Protein AF-G3CGM9-F1 (afdb_monomer_lite)

Secondary structure (DSSP, 8-state):
-GGGGT---B-TTS-BTTTTTGGGGHHHHHTTS-BTTB--HHHHHHHHHHHHHTT-------HHHHHHHHHTT-------

Sequence (80 aa):
WFLLFKAKAPNYKGEDYCAPNRAMLKPYEDWGYAKGHIIPTCLGNHMMVREMREGRGPIFMDTKTALTPPINGDFKSPLW

Radius of gyration: 14.3 Å; chains: 1; bounding box: 28×24×38 Å

pLDDT: mean 79.62, std 11.88, range [44.66, 90.94]

Structure (mmCIF, N/CA/C/O backbone):
data_AF-G3CGM9-F1
#
_entry.id   AF-G3CGM9-F1
#
loop_
_atom_site.group_PDB
_atom_site.id
_atom_site.type_symbol
_atom_site.label_atom_id
_atom_site.label_alt_id
_atom_site.label_comp_id
_atom_site.label_asym_id
_atom_site.label_entity_id
_atom_site.label_seq_id
_atom_site.pdbx_PDB_ins_code
_atom_site.Cartn_x
_atom_site.Cartn_y
_atom_site.Cartn_z
_atom_site.occupancy
_atom_site.B_iso_or_equiv
_atom_site.auth_seq_id
_atom_site.auth_comp_id
_atom_site.auth_asym_id
_atom_site.auth_atom_id
_atom_site.pdbx_PDB_model_num
ATOM 1 N N . TRP A 1 1 ? -6.396 12.798 4.930 1.00 48.62 1 TRP A N 1
ATOM 2 C CA . TRP A 1 1 ? -6.978 12.519 6.260 1.00 48.62 1 TRP A CA 1
ATOM 3 C C . TRP A 1 1 ? -6.454 11.209 6.854 1.00 48.62 1 TRP A C 1
ATOM 5 O O . TRP A 1 1 ? -5.763 11.264 7.856 1.00 48.62 1 TRP A O 1
ATOM 15 N N . PHE A 1 2 ? -6.666 10.044 6.230 1.00 60.75 2 PHE A N 1
ATOM 16 C CA . PHE A 1 2 ? -6.252 8.741 6.793 1.00 60.75 2 PHE A CA 1
ATOM 17 C C . PHE A 1 2 ? -4.729 8.505 6.908 1.00 60.75 2 PHE A C 1
ATOM 19 O O . PHE A 1 2 ? -4.286 7.807 7.816 1.00 60.75 2 PHE A O 1
ATOM 26 N N . LEU A 1 3 ? -3.920 9.122 6.038 1.00 67.75 3 LEU A N 1
ATOM 27 C CA . LEU A 1 3 ? -2.452 9.035 6.095 1.00 67.75 3 LEU A CA 1
ATOM 28 C C . LEU A 1 3 ? -1.863 9.612 7.394 1.00 67.75 3 LEU A C 1
ATOM 30 O O . LEU A 1 3 ? -0.807 9.160 7.831 1.00 67.75 3 LEU A O 1
ATOM 34 N N . LEU A 1 4 ? -2.558 10.572 8.022 1.00 71.25 4 LEU A N 1
ATOM 35 C CA . LEU A 1 4 ? -2.146 11.179 9.290 1.00 71.25 4 LEU A CA 1
ATOM 36 C C . LEU A 1 4 ? -2.088 10.139 10.416 1.00 71.25 4 LEU A C 1
ATOM 38 O O . LEU A 1 4 ? -1.164 10.149 11.219 1.00 71.25 4 LEU A O 1
ATOM 42 N N . PHE A 1 5 ? -3.040 9.205 10.423 1.00 71.44 5 PHE A N 1
ATOM 43 C CA . PHE A 1 5 ? -3.161 8.151 11.432 1.00 71.44 5 PHE A CA 1
ATOM 44 C C . PHE A 1 5 ? -2.435 6.858 11.044 1.00 71.44 5 PHE A C 1
ATOM 46 O O . PHE A 1 5 ? -2.610 5.839 11.703 1.00 71.44 5 PHE A O 1
ATOM 53 N N . LYS A 1 6 ? -1.657 6.876 9.947 1.00 71.81 6 LYS A N 1
ATOM 54 C CA . LYS A 1 6 ? -0.987 5.689 9.381 1.00 71.81 6 LYS A CA 1
ATOM 55 C C . LYS A 1 6 ? -1.951 4.505 9.183 1.00 71.81 6 LYS A C 1
ATOM 57 O O . LYS A 1 6 ? -1.564 3.348 9.333 1.00 71.81 6 LYS A O 1
ATOM 62 N N . ALA A 1 7 ? -3.208 4.808 8.846 1.00 78.38 7 ALA A N 1
ATOM 63 C CA . ALA A 1 7 ? -4.237 3.798 8.646 1.00 78.38 7 ALA A CA 1
ATOM 64 C C . ALA A 1 7 ? -3.869 2.882 7.473 1.00 78.38 7 ALA A C 1
ATOM 66 O O . ALA A 1 7 ? -3.493 3.362 6.400 1.00 78.38 7 ALA A O 1
ATOM 67 N N . LYS A 1 8 ? -4.003 1.572 7.683 1.00 82.12 8 LYS A N 1
ATOM 68 C CA . LYS A 1 8 ? -3.800 0.550 6.651 1.00 82.12 8 LYS A CA 1
ATOM 69 C C . LYS A 1 8 ? -5.119 0.258 5.937 1.00 82.12 8 LYS A C 1
ATOM 71 O O . LYS A 1 8 ? -6.190 0.423 6.525 1.00 82.12 8 LYS A O 1
ATOM 76 N N . ALA A 1 9 ? -5.033 -0.195 4.687 1.00 84.44 9 ALA A N 1
ATOM 77 C CA . A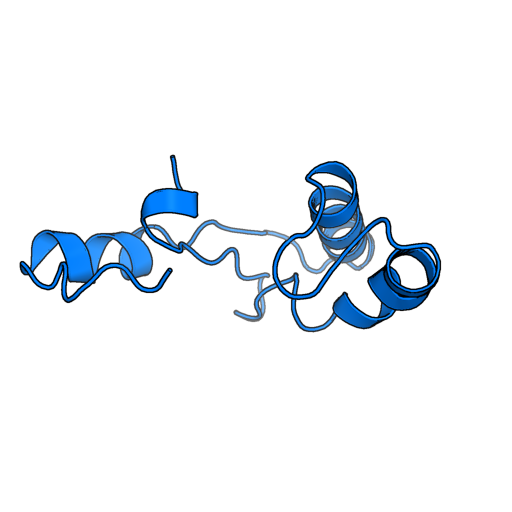LA A 1 9 ? -6.201 -0.631 3.925 1.00 84.44 9 ALA A CA 1
ATOM 78 C C . ALA A 1 9 ? -6.105 -2.134 3.610 1.00 84.44 9 ALA A C 1
ATOM 80 O O . ALA A 1 9 ? -5.605 -2.511 2.552 1.00 84.44 9 ALA A O 1
ATOM 81 N N . PRO A 1 10 ? -6.491 -3.021 4.537 1.00 87.12 10 PRO A N 1
ATOM 82 C CA . PRO A 1 10 ? -6.454 -4.451 4.275 1.00 87.12 10 PRO A CA 1
ATOM 83 C C . PRO A 1 10 ? -7.426 -4.880 3.163 1.00 87.12 10 PRO A C 1
ATOM 85 O O . PRO A 1 10 ? -8.529 -4.341 3.026 1.00 87.12 10 PRO A O 1
ATOM 88 N N . ASN A 1 11 ? -7.019 -5.893 2.397 1.00 87.19 11 ASN A N 1
ATOM 89 C CA . ASN A 1 11 ? -7.908 -6.680 1.543 1.00 87.19 11 ASN A CA 1
ATOM 90 C C . ASN A 1 11 ? -8.788 -7.625 2.395 1.00 87.19 11 ASN A C 1
ATOM 92 O O . ASN A 1 11 ? -8.658 -7.675 3.621 1.00 87.19 11 ASN A O 1
ATOM 96 N N . TYR A 1 12 ? -9.662 -8.425 1.772 1.00 86.06 12 TYR A N 1
ATOM 97 C CA . TYR A 1 12 ? -10.540 -9.352 2.515 1.00 86.06 12 TYR A CA 1
ATOM 98 C C . TYR A 1 12 ? -9.787 -10.387 3.375 1.00 86.06 12 TYR A C 1
ATOM 100 O O . TYR A 1 12 ? -10.364 -10.945 4.307 1.00 86.06 12 TYR A O 1
ATOM 108 N N . LYS A 1 13 ? -8.507 -10.651 3.070 1.00 85.38 13 LYS A N 1
ATOM 109 C CA . LYS A 1 13 ? -7.637 -11.553 3.839 1.00 85.38 13 LYS A CA 1
ATOM 110 C C . LYS A 1 13 ? -6.970 -10.869 5.033 1.00 85.38 13 LYS A C 1
ATOM 112 O O . LYS A 1 13 ? -6.290 -11.539 5.803 1.00 85.38 13 LYS A O 1
ATOM 117 N N . GLY A 1 14 ? -7.141 -9.557 5.196 1.00 82.62 14 GLY A N 1
ATOM 118 C CA . GLY A 1 14 ? -6.458 -8.782 6.231 1.00 82.62 14 GLY A CA 1
ATOM 119 C C . GLY A 1 14 ? -5.046 -8.331 5.842 1.00 82.62 14 GLY A C 1
ATOM 120 O O . GLY A 1 14 ? -4.326 -7.804 6.687 1.00 82.62 14 GLY A O 1
ATOM 121 N N . GLU A 1 15 ? -4.631 -8.519 4.588 1.00 85.62 15 GLU A N 1
ATOM 122 C CA . GLU A 1 15 ? -3.294 -8.155 4.111 1.00 85.62 15 GLU A CA 1
ATOM 123 C C . GLU A 1 15 ? -3.289 -6.719 3.581 1.00 85.62 15 GLU A C 1
ATOM 125 O O . GLU A 1 15 ? -4.192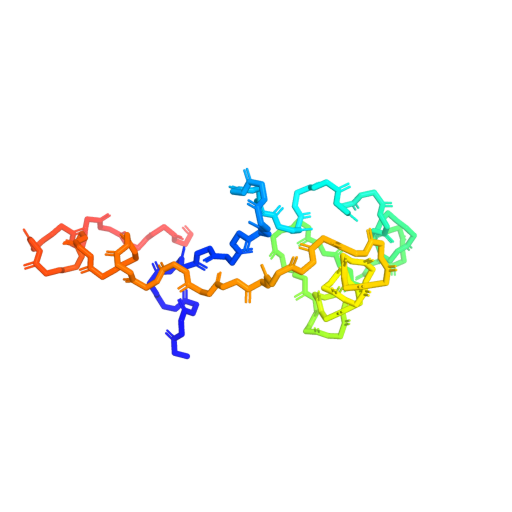 -6.314 2.849 1.00 85.62 15 GLU A O 1
ATOM 130 N N . ASP A 1 16 ? -2.251 -5.945 3.909 1.00 85.12 16 ASP A N 1
ATOM 131 C CA . ASP A 1 16 ? -2.049 -4.624 3.312 1.00 85.12 16 ASP A CA 1
ATOM 132 C C . ASP A 1 16 ? -1.740 -4.777 1.821 1.00 85.12 16 ASP A C 1
ATOM 134 O O . ASP A 1 16 ? -0.684 -5.296 1.462 1.00 85.12 16 ASP A O 1
ATOM 138 N N . TYR A 1 17 ? -2.637 -4.299 0.957 1.00 83.44 17 TYR A N 1
ATOM 139 C CA . TYR A 1 17 ? -2.536 -4.437 -0.498 1.00 83.44 17 TYR A CA 1
ATOM 140 C C . TYR A 1 17 ? -1.237 -3.890 -1.108 1.00 83.44 17 TYR A C 1
ATOM 142 O O . TYR A 1 17 ? -0.857 -4.306 -2.206 1.00 83.44 17 TYR A O 1
ATOM 150 N N . CYS A 1 18 ? -0.543 -2.974 -0.428 1.00 82.94 18 CYS A N 1
ATOM 151 C CA . CYS A 1 18 ? 0.728 -2.432 -0.906 1.00 82.94 18 CYS A CA 1
ATOM 152 C C . CYS A 1 18 ? 1.896 -3.418 -0.747 1.00 82.94 18 CYS A C 1
ATOM 154 O O . CYS A 1 18 ? 2.848 -3.360 -1.525 1.00 82.94 18 CYS A O 1
ATOM 156 N N . ALA A 1 19 ? 1.844 -4.324 0.233 1.00 82.25 19 ALA A N 1
ATOM 157 C CA . ALA A 1 19 ? 2.930 -5.259 0.523 1.00 82.25 19 ALA A CA 1
ATOM 158 C C . ALA A 1 19 ? 3.088 -6.376 -0.534 1.00 82.25 19 ALA A C 1
ATOM 160 O O . ALA A 1 19 ? 4.181 -6.493 -1.094 1.00 82.25 19 ALA A O 1
ATOM 161 N N . PRO A 1 20 ? 2.046 -7.161 -0.888 1.00 81.38 20 PRO A N 1
ATOM 162 C CA . PRO A 1 20 ? 2.177 -8.246 -1.861 1.00 81.38 20 PRO A CA 1
ATOM 163 C C . PRO A 1 20 ? 2.378 -7.723 -3.289 1.00 81.38 20 PRO A C 1
ATOM 165 O O . PRO A 1 20 ? 3.021 -8.374 -4.110 1.00 81.38 20 PRO A O 1
ATOM 168 N N . ASN A 1 21 ? 1.886 -6.517 -3.588 1.00 83.12 21 ASN A N 1
ATOM 169 C CA . ASN A 1 21 ? 1.979 -5.916 -4.919 1.00 83.12 21 ASN A CA 1
ATOM 170 C C . ASN A 1 21 ? 3.227 -5.052 -5.122 1.00 83.12 21 ASN A C 1
ATOM 172 O O . ASN A 1 21 ? 3.420 -4.512 -6.212 1.00 83.12 21 ASN A O 1
ATOM 176 N N . ARG A 1 22 ? 4.116 -4.950 -4.125 1.00 84.50 22 ARG A N 1
ATOM 177 C CA . ARG A 1 22 ? 5.311 -4.098 -4.205 1.00 84.50 22 ARG A CA 1
ATOM 178 C C . ARG A 1 22 ? 6.249 -4.478 -5.352 1.00 84.50 22 ARG A C 1
ATOM 180 O O . ARG A 1 22 ? 6.885 -3.603 -5.929 1.00 84.50 22 ARG A O 1
ATOM 187 N N . ALA A 1 23 ? 6.259 -5.746 -5.763 1.00 87.12 23 ALA A N 1
ATOM 188 C CA . ALA A 1 23 ? 7.006 -6.202 -6.936 1.00 87.12 23 ALA A CA 1
ATOM 189 C C . ALA A 1 23 ? 6.611 -5.469 -8.237 1.00 87.12 23 ALA A C 1
ATOM 191 O O . ALA A 1 23 ? 7.440 -5.326 -9.133 1.00 87.12 23 ALA A O 1
ATOM 192 N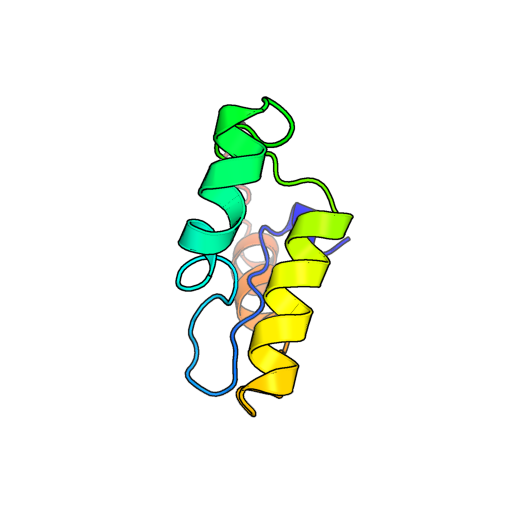 N . MET A 1 24 ? 5.380 -4.953 -8.338 1.00 86.19 24 MET A N 1
ATOM 193 C CA . MET A 1 24 ? 4.926 -4.165 -9.493 1.00 86.19 24 MET A CA 1
ATOM 194 C C . MET A 1 24 ? 5.597 -2.795 -9.590 1.00 86.19 24 MET A C 1
ATOM 196 O O . MET A 1 24 ? 5.608 -2.194 -10.661 1.00 86.19 24 MET A O 1
ATOM 200 N N . LEU A 1 25 ? 6.129 -2.287 -8.477 1.00 86.88 25 LEU A N 1
ATOM 201 C CA . LEU A 1 25 ? 6.774 -0.981 -8.426 1.00 86.88 25 LEU A CA 1
ATOM 202 C C . LEU A 1 25 ? 8.224 -1.030 -8.900 1.00 86.88 25 LEU A C 1
ATOM 204 O O . LEU A 1 25 ? 8.742 0.009 -9.285 1.00 86.88 25 LEU A O 1
ATOM 208 N N . LYS A 1 26 ? 8.849 -2.215 -8.953 1.00 87.94 26 LYS A N 1
ATOM 209 C CA . LYS A 1 26 ? 10.252 -2.390 -9.347 1.00 87.94 26 LYS A CA 1
ATOM 210 C C . LYS A 1 26 ? 10.661 -1.610 -10.616 1.00 87.94 26 LYS A C 1
ATOM 212 O O . LYS A 1 26 ? 11.630 -0.867 -10.532 1.00 87.94 26 LYS A O 1
ATOM 217 N N . PRO A 1 27 ? 9.946 -1.683 -11.759 1.00 89.81 27 PRO A N 1
ATOM 218 C CA . PRO A 1 27 ? 10.322 -0.900 -12.942 1.00 89.81 27 PRO A CA 1
ATOM 219 C C . PRO A 1 27 ? 10.227 0.619 -12.719 1.00 89.81 27 PRO A C 1
ATOM 221 O O . PRO A 1 27 ? 11.049 1.372 -13.228 1.00 89.81 27 PRO A O 1
ATOM 224 N N . TYR A 1 28 ? 9.255 1.080 -11.929 1.00 87.31 28 TYR A N 1
ATOM 225 C CA . TYR A 1 28 ? 9.089 2.500 -11.607 1.00 87.31 28 TYR A CA 1
ATOM 226 C C . TYR A 1 28 ? 10.126 2.997 -10.592 1.00 87.31 28 TYR A C 1
ATOM 228 O O . TYR A 1 28 ? 10.484 4.174 -10.612 1.00 87.31 28 TYR A O 1
ATOM 236 N N . GLU A 1 29 ? 10.613 2.114 -9.719 1.00 87.88 29 GLU A N 1
ATOM 237 C CA . GLU A 1 29 ? 11.743 2.380 -8.827 1.00 87.88 29 GLU A CA 1
ATOM 238 C C . GLU A 1 29 ? 13.055 2.464 -9.617 1.00 87.88 29 GLU A C 1
ATOM 240 O O . GLU A 1 29 ? 13.813 3.414 -9.426 1.00 87.88 29 GLU A O 1
ATOM 245 N N . ASP A 1 30 ? 13.272 1.548 -10.567 1.00 87.19 30 ASP A N 1
ATOM 246 C CA . ASP A 1 30 ? 14.452 1.526 -11.444 1.00 87.19 30 ASP A CA 1
ATOM 247 C C . ASP A 1 30 ? 14.539 2.804 -12.316 1.00 87.19 30 ASP A C 1
ATOM 249 O O . ASP A 1 30 ? 15.629 3.295 -12.608 1.00 87.19 30 ASP A O 1
ATOM 253 N N . TRP A 1 31 ? 13.398 3.398 -12.684 1.00 86.50 31 TRP A N 1
ATOM 254 C CA . TRP A 1 31 ? 13.318 4.690 -13.388 1.00 86.50 31 TRP A CA 1
ATOM 255 C C . TRP A 1 31 ? 13.371 5.924 -12.472 1.00 86.50 31 TRP A C 1
ATOM 257 O O . TRP A 1 31 ? 13.374 7.052 -12.961 1.00 86.50 31 TRP A O 1
ATOM 267 N N . GLY A 1 32 ? 13.391 5.738 -11.150 1.00 85.31 32 GLY A N 1
ATOM 268 C CA . GLY A 1 32 ? 13.451 6.827 -10.172 1.00 85.31 32 GLY A CA 1
ATOM 269 C C . GLY A 1 32 ? 12.117 7.525 -9.874 1.00 85.31 32 GLY A C 1
ATOM 270 O O . GLY A 1 32 ? 12.114 8.551 -9.196 1.00 85.31 32 GLY A O 1
ATOM 271 N N . TYR A 1 33 ? 10.981 6.987 -10.331 1.00 82.50 33 TYR A N 1
ATOM 272 C CA . TYR A 1 33 ? 9.647 7.552 -10.071 1.00 82.50 33 TYR A CA 1
ATOM 273 C C . TYR A 1 33 ? 9.067 7.166 -8.704 1.00 82.50 33 TYR A C 1
ATOM 275 O O . TYR A 1 33 ? 8.174 7.848 -8.200 1.00 82.50 33 TYR A O 1
ATOM 283 N N . ALA A 1 34 ? 9.553 6.085 -8.097 1.00 80.06 34 ALA A N 1
ATOM 284 C CA . ALA A 1 34 ? 9.191 5.667 -6.748 1.00 80.06 34 ALA A CA 1
ATOM 285 C C . ALA A 1 34 ? 10.464 5.412 -5.934 1.00 80.06 34 ALA A C 1
ATOM 287 O O . ALA A 1 34 ? 11.425 4.837 -6.441 1.00 80.06 34 ALA A O 1
ATOM 288 N N . LYS A 1 35 ? 10.496 5.855 -4.672 1.00 77.56 35 LYS A N 1
ATOM 289 C CA . LYS A 1 35 ? 11.666 5.669 -3.801 1.00 77.56 35 LYS A CA 1
ATOM 290 C C . LYS A 1 35 ? 11.231 5.300 -2.389 1.00 77.56 35 LYS A C 1
ATOM 292 O O . LYS A 1 35 ? 10.691 6.125 -1.651 1.00 77.56 35 LYS A O 1
ATOM 297 N N . GLY A 1 36 ? 11.500 4.055 -2.001 1.00 78.25 36 GLY A N 1
ATOM 298 C CA . GLY A 1 36 ? 11.189 3.539 -0.667 1.00 78.25 36 GLY A CA 1
ATOM 299 C C . GLY A 1 36 ? 9.702 3.674 -0.324 1.00 78.25 36 GLY A C 1
ATOM 300 O O . GLY A 1 36 ? 8.842 3.128 -1.012 1.00 78.25 36 GLY A O 1
ATOM 301 N N . HIS A 1 37 ? 9.405 4.420 0.742 1.00 74.50 37 HIS A N 1
ATOM 302 C CA . HIS A 1 37 ? 8.044 4.634 1.248 1.00 74.50 37 HIS A CA 1
ATOM 303 C C . HIS A 1 37 ? 7.249 5.694 0.471 1.00 74.50 37 HIS A C 1
ATOM 305 O O . HIS A 1 37 ? 6.043 5.828 0.677 1.00 74.50 37 HIS A O 1
ATOM 311 N N . ILE A 1 38 ? 7.903 6.454 -0.413 1.00 78.50 38 ILE A N 1
ATOM 312 C CA . ILE A 1 38 ? 7.250 7.485 -1.219 1.00 78.50 38 ILE A CA 1
ATOM 313 C C . ILE A 1 38 ? 6.766 6.830 -2.508 1.00 78.50 38 ILE A C 1
ATOM 315 O O . IL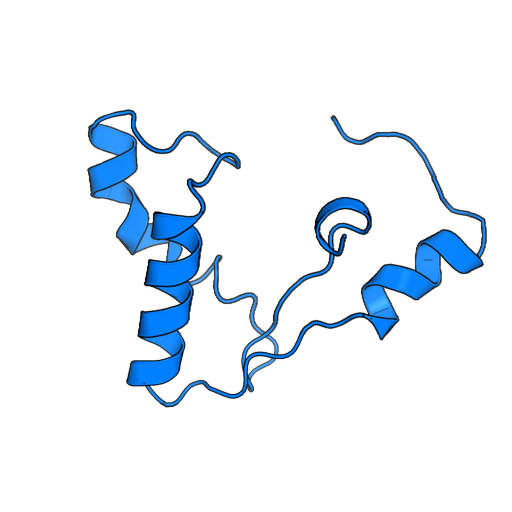E A 1 38 ? 7.524 6.641 -3.462 1.00 78.50 38 ILE A O 1
ATOM 319 N N . ILE A 1 39 ? 5.487 6.462 -2.505 1.00 83.19 39 ILE A N 1
ATOM 320 C CA . ILE A 1 39 ? 4.796 5.883 -3.653 1.00 83.19 39 ILE A CA 1
ATOM 321 C C . ILE A 1 39 ? 3.863 6.961 -4.222 1.00 83.19 39 ILE A C 1
ATOM 323 O O . ILE A 1 39 ? 2.987 7.447 -3.501 1.00 83.19 39 ILE A O 1
ATOM 327 N N . PRO A 1 40 ? 4.023 7.348 -5.499 1.00 85.81 40 PRO A N 1
ATOM 328 C CA . PRO A 1 40 ? 3.083 8.224 -6.185 1.00 85.81 40 PRO A CA 1
ATOM 329 C C . PRO A 1 40 ? 1.647 7.707 -6.083 1.00 85.81 40 PRO A C 1
ATOM 331 O O . PRO A 1 40 ? 1.394 6.507 -6.203 1.00 85.81 40 PRO A O 1
ATOM 334 N N . THR A 1 41 ? 0.682 8.614 -5.932 1.00 86.00 41 THR A N 1
ATOM 335 C CA . THR A 1 41 ? -0.736 8.259 -5.751 1.00 86.00 41 THR A CA 1
ATOM 336 C C . THR A 1 41 ? -1.270 7.367 -6.876 1.00 86.00 41 THR A C 1
ATOM 338 O O . THR A 1 41 ? -2.008 6.420 -6.616 1.00 86.00 41 THR A O 1
ATOM 341 N N . CYS A 1 42 ? -0.855 7.610 -8.123 1.00 89.75 42 CYS A N 1
ATOM 342 C CA . CYS A 1 42 ? -1.238 6.789 -9.274 1.00 89.75 42 CYS A CA 1
ATOM 343 C C . CYS A 1 42 ? -0.739 5.338 -9.169 1.00 89.75 42 CYS A C 1
ATOM 345 O O . CYS A 1 42 ? -1.481 4.420 -9.512 1.00 89.75 42 CYS A O 1
ATOM 347 N N . LEU A 1 43 ? 0.472 5.120 -8.649 1.00 89.38 43 LEU A N 1
ATOM 348 C CA . LEU A 1 43 ? 1.048 3.788 -8.452 1.00 89.38 43 LEU A CA 1
ATOM 349 C C . LEU A 1 43 ? 0.412 3.061 -7.259 1.00 89.38 43 LEU A C 1
ATOM 351 O O . LEU A 1 43 ? 0.164 1.860 -7.339 1.00 89.38 43 LEU A O 1
ATOM 355 N N . GLY A 1 44 ? 0.055 3.792 -6.198 1.00 88.50 44 GLY A N 1
ATOM 356 C CA . GLY A 1 44 ? -0.777 3.268 -5.108 1.00 88.50 44 GLY A CA 1
ATOM 357 C C . GLY A 1 44 ? -2.125 2.751 -5.616 1.00 88.50 44 GLY A C 1
ATOM 358 O O . GLY A 1 44 ? -2.488 1.596 -5.391 1.00 88.50 44 GLY A O 1
ATOM 359 N N . ASN A 1 45 ? -2.823 3.572 -6.403 1.00 89.38 45 ASN A N 1
ATOM 360 C CA . ASN A 1 45 ? -4.091 3.190 -7.025 1.00 89.38 45 ASN A CA 1
ATOM 361 C C . ASN A 1 45 ? -3.925 2.012 -7.993 1.00 89.38 45 ASN A C 1
ATOM 363 O O . ASN A 1 45 ? -4.802 1.158 -8.074 1.00 89.38 45 ASN A O 1
ATOM 367 N N . HIS A 1 46 ? -2.804 1.929 -8.711 1.00 90.56 46 HIS A N 1
ATOM 368 C CA . HIS A 1 46 ? -2.536 0.820 -9.622 1.00 90.56 46 HIS A CA 1
ATOM 369 C C . HIS A 1 46 ? -2.456 -0.530 -8.891 1.00 90.56 46 HIS A C 1
ATOM 371 O O . HIS A 1 46 ? -3.062 -1.507 -9.335 1.00 90.56 46 HIS A O 1
ATOM 377 N N . MET A 1 47 ? -1.788 -0.574 -7.733 1.00 89.62 47 MET A N 1
ATOM 378 C CA . MET A 1 47 ? -1.766 -1.767 -6.876 1.00 89.62 47 MET A CA 1
ATOM 379 C C . MET A 1 47 ? -3.165 -2.113 -6.351 1.00 89.62 47 MET A C 1
ATOM 381 O O . MET A 1 47 ? -3.559 -3.277 -6.353 1.00 89.62 47 MET A O 1
ATOM 385 N N . MET A 1 48 ? -3.952 -1.102 -5.973 1.00 89.44 48 MET A N 1
ATOM 386 C CA . MET A 1 48 ? -5.340 -1.284 -5.534 1.00 89.44 48 MET A CA 1
ATOM 387 C C . MET A 1 48 ? -6.224 -1.894 -6.639 1.00 89.44 48 MET A C 1
ATOM 389 O O . MET A 1 48 ? -7.006 -2.809 -6.387 1.00 89.44 48 MET A O 1
ATOM 393 N N . VAL A 1 49 ? -6.074 -1.433 -7.885 1.00 90.94 49 VAL A N 1
ATOM 394 C CA . VAL A 1 49 ? -6.827 -1.950 -9.041 1.00 90.94 49 VAL A CA 1
ATOM 395 C C . VAL A 1 49 ? -6.497 -3.418 -9.317 1.00 90.94 49 VAL A C 1
ATOM 397 O O . VAL A 1 49 ? -7.381 -4.173 -9.726 1.00 90.94 49 VAL A O 1
ATOM 400 N N . ARG A 1 50 ? -5.257 -3.856 -9.074 1.00 89.75 50 ARG A N 1
ATOM 401 C CA . ARG A 1 50 ? -4.882 -5.268 -9.220 1.00 89.75 50 ARG A CA 1
ATOM 402 C C . ARG A 1 50 ? -5.616 -6.166 -8.228 1.00 89.75 50 ARG A C 1
ATOM 404 O O . ARG A 1 50 ? -6.174 -7.175 -8.645 1.00 89.75 50 ARG A O 1
ATOM 411 N N . GLU A 1 51 ? -5.678 -5.783 -6.955 1.00 89.62 51 GLU A N 1
ATOM 412 C CA . GLU A 1 51 ? -6.439 -6.533 -5.944 1.00 89.62 51 GLU A CA 1
ATOM 413 C C . GLU A 1 51 ? -7.918 -6.660 -6.324 1.00 89.62 51 GLU A C 1
ATOM 415 O O . GLU A 1 51 ? -8.497 -7.740 -6.221 1.00 89.62 51 GLU A O 1
ATOM 420 N N . MET A 1 52 ? -8.521 -5.571 -6.812 1.00 88.50 52 MET A N 1
ATOM 421 C CA . MET A 1 52 ? -9.916 -5.578 -7.259 1.00 88.50 52 MET A CA 1
ATOM 422 C C . MET A 1 52 ? -10.126 -6.516 -8.455 1.00 88.50 52 MET A C 1
ATOM 424 O O . MET A 1 52 ? -11.104 -7.259 -8.485 1.00 88.50 52 MET A O 1
ATOM 428 N N . ARG A 1 53 ? -9.197 -6.520 -9.420 1.00 89.06 53 ARG A N 1
ATOM 429 C CA . ARG A 1 53 ? -9.236 -7.418 -10.588 1.00 89.06 53 ARG A CA 1
ATOM 430 C C . ARG A 1 53 ? -9.069 -8.885 -10.216 1.00 89.06 53 ARG A C 1
ATOM 432 O O . ARG A 1 53 ? -9.716 -9.735 -10.811 1.00 89.06 53 ARG A O 1
ATOM 439 N N . GLU A 1 54 ? -8.220 -9.179 -9.240 1.00 90.50 54 GLU A N 1
ATOM 440 C CA . GLU A 1 54 ? -7.967 -10.542 -8.763 1.00 90.50 54 GLU A CA 1
ATOM 441 C C . GLU A 1 54 ? -9.024 -11.012 -7.741 1.00 90.50 54 GLU A C 1
ATOM 443 O O . GLU A 1 54 ? -8.845 -12.039 -7.089 1.00 90.50 54 GLU A O 1
ATOM 448 N N . GLY A 1 55 ? -10.132 -10.273 -7.598 1.00 89.44 55 GLY A N 1
ATOM 449 C CA . GLY A 1 55 ? -11.260 -10.647 -6.745 1.00 89.44 55 GLY A CA 1
ATOM 450 C C . GLY A 1 55 ? -10.968 -10.541 -5.249 1.00 89.44 55 GLY A C 1
ATOM 451 O O . GLY A 1 55 ? -11.727 -11.068 -4.444 1.00 89.44 55 GLY A O 1
ATOM 452 N N . ARG A 1 56 ? -9.887 -9.852 -4.860 1.00 88.19 56 ARG A N 1
ATOM 453 C CA . ARG A 1 56 ? -9.480 -9.669 -3.459 1.00 88.19 56 ARG A CA 1
ATOM 454 C C . ARG A 1 56 ? -10.085 -8.433 -2.797 1.00 88.19 56 ARG A C 1
ATOM 456 O O . ARG A 1 56 ? -9.641 -8.004 -1.735 1.00 88.19 56 ARG A O 1
ATOM 463 N N . GLY A 1 57 ? -11.118 -7.861 -3.405 1.00 83.00 57 GLY A N 1
ATOM 464 C CA . GLY A 1 57 ? -11.985 -6.920 -2.706 1.00 83.00 57 GLY A CA 1
ATOM 465 C C . GLY A 1 57 ?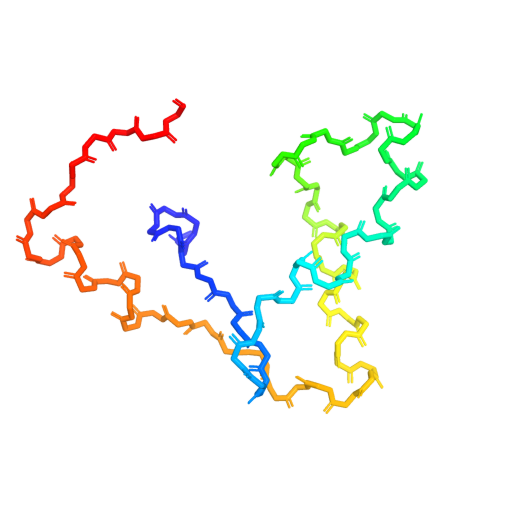 -12.821 -7.627 -1.628 1.00 83.00 57 GLY A C 1
ATOM 466 O O . GLY A 1 57 ? -12.911 -8.855 -1.628 1.00 83.00 57 GLY A O 1
ATOM 467 N N . PRO A 1 58 ? -13.482 -6.881 -0.733 1.00 87.75 58 PRO A N 1
ATOM 468 C CA . PRO A 1 58 ? -13.436 -5.428 -0.555 1.00 87.75 58 PRO A CA 1
ATOM 469 C C . PRO A 1 58 ? -12.144 -4.952 0.129 1.00 87.75 58 PRO A C 1
ATOM 471 O O . PRO A 1 58 ? -11.593 -5.633 0.989 1.00 87.75 58 PRO A O 1
ATOM 474 N N . ILE A 1 59 ? -11.678 -3.760 -0.254 1.00 87.81 59 ILE A N 1
ATOM 475 C CA . ILE A 1 59 ? -10.568 -3.073 0.418 1.00 87.81 59 ILE A CA 1
ATOM 476 C C . ILE A 1 59 ? -11.191 -2.081 1.388 1.00 87.81 59 ILE A C 1
ATOM 478 O O . ILE A 1 59 ? -11.833 -1.116 0.966 1.00 87.81 59 ILE A O 1
ATOM 482 N N . PHE A 1 60 ? -11.027 -2.338 2.681 1.00 87.69 60 PHE A N 1
ATOM 483 C CA . PHE A 1 60 ? -11.569 -1.482 3.726 1.00 87.69 60 PHE A CA 1
ATOM 484 C C . PHE A 1 60 ? -10.463 -0.698 4.406 1.00 87.69 60 PHE A C 1
ATOM 486 O O . PHE A 1 60 ? -9.363 -1.192 4.619 1.00 87.69 60 PHE A O 1
ATOM 493 N N . MET A 1 61 ? -10.782 0.535 4.780 1.00 87.69 61 MET A N 1
ATOM 494 C CA . MET A 1 61 ? -9.919 1.330 5.639 1.00 87.69 61 MET A CA 1
ATOM 495 C C . MET A 1 61 ? -10.134 0.898 7.083 1.00 87.69 61 MET A C 1
ATOM 497 O O . MET A 1 61 ? -11.229 1.077 7.619 1.00 87.69 61 MET A O 1
ATOM 501 N N . ASP A 1 62 ? -9.093 0.374 7.725 1.00 83.69 62 ASP A N 1
ATOM 502 C CA . ASP A 1 62 ? -9.157 0.016 9.139 1.00 83.69 62 ASP A CA 1
ATOM 503 C C . ASP A 1 62 ? -8.994 1.268 10.012 1.00 83.69 62 ASP A C 1
ATOM 505 O O . ASP A 1 62 ? -7.932 1.593 10.545 1.00 83.69 62 ASP A O 1
ATOM 509 N N . THR A 1 63 ? -10.079 2.034 10.102 1.00 83.38 63 THR A N 1
ATOM 510 C CA . THR A 1 63 ? -10.138 3.257 10.905 1.00 83.38 63 THR A CA 1
ATOM 511 C C . THR A 1 63 ? -10.175 2.954 12.397 1.00 83.38 63 THR A C 1
ATOM 513 O O . THR A 1 63 ? -9.680 3.758 13.184 1.00 83.38 63 THR A O 1
ATOM 516 N N . LYS A 1 64 ? -10.707 1.792 12.802 1.00 82.94 64 LYS A N 1
ATOM 517 C CA . LYS A 1 64 ? -10.801 1.389 14.209 1.00 82.94 64 LYS A CA 1
ATOM 518 C C . LYS A 1 64 ? -9.412 1.234 14.816 1.00 82.94 64 LYS A C 1
ATOM 520 O O . LYS A 1 64 ? -9.133 1.844 15.850 1.00 82.94 64 LYS A O 1
ATOM 525 N N . THR A 1 65 ? -8.530 0.463 14.181 1.00 80.50 65 THR A N 1
ATOM 526 C CA . THR A 1 65 ? -7.164 0.295 14.699 1.00 80.50 65 THR A CA 1
ATOM 527 C C . THR A 1 65 ? -6.340 1.568 14.552 1.00 80.50 65 THR A C 1
ATOM 529 O O . THR A 1 65 ? -5.541 1.862 15.434 1.00 80.50 65 THR A O 1
ATOM 532 N N . ALA A 1 66 ? -6.579 2.373 13.513 1.00 79.62 66 ALA A N 1
ATOM 533 C CA . ALA A 1 66 ? -5.855 3.627 13.307 1.00 79.62 66 ALA A CA 1
ATOM 534 C C . ALA A 1 66 ? -6.211 4.729 14.325 1.00 79.62 66 ALA A C 1
ATOM 536 O O . ALA A 1 66 ? -5.354 5.531 14.687 1.00 79.62 66 ALA A O 1
ATOM 537 N N . LEU A 1 67 ? -7.464 4.788 14.792 1.00 78.44 67 LEU A N 1
ATOM 538 C CA . LEU A 1 67 ? -7.945 5.823 15.719 1.00 78.44 67 LEU A CA 1
ATOM 539 C C . LEU A 1 67 ? -7.777 5.448 17.196 1.00 78.44 67 LEU A C 1
ATOM 541 O O . LEU A 1 67 ? -7.744 6.339 18.042 1.00 78.44 67 LEU A O 1
ATOM 545 N N . THR A 1 68 ? -7.633 4.161 17.520 1.00 77.50 68 THR A N 1
ATOM 546 C CA . THR A 1 68 ? -7.500 3.707 18.916 1.00 77.50 68 THR A CA 1
ATOM 547 C C . THR A 1 68 ? -6.248 4.280 19.620 1.00 77.50 68 THR A C 1
ATOM 549 O O . THR A 1 68 ? -6.396 4.809 20.722 1.00 77.50 68 THR A O 1
ATOM 552 N N . PRO A 1 69 ? -5.034 4.268 19.025 1.00 73.06 69 PRO A N 1
ATOM 553 C CA . PRO A 1 69 ? -3.840 4.829 19.672 1.00 73.06 69 PRO A CA 1
ATOM 554 C C . PRO A 1 69 ? -3.891 6.358 19.898 1.00 73.06 69 PRO A C 1
ATOM 556 O O . PRO A 1 69 ? -3.582 6.789 21.010 1.00 73.06 69 PRO A O 1
ATOM 559 N N . PRO A 1 70 ? -4.334 7.189 18.924 1.00 66.69 70 PRO A N 1
ATOM 560 C CA . PRO A 1 70 ? -4.561 8.624 19.131 1.00 66.69 70 PRO A CA 1
ATOM 561 C C . PRO A 1 70 ? -5.524 8.953 20.279 1.00 66.69 70 PRO A C 1
ATOM 563 O O . PRO A 1 70 ? -5.276 9.883 21.043 1.00 66.69 70 PRO A O 1
ATOM 566 N N . ILE A 1 71 ? -6.621 8.197 20.406 1.00 67.50 71 ILE A N 1
ATOM 567 C CA . ILE A 1 71 ? -7.653 8.421 21.434 1.00 67.50 71 ILE A CA 1
ATOM 568 C C . ILE A 1 71 ? -7.118 8.110 22.839 1.00 67.50 71 ILE A C 1
ATOM 570 O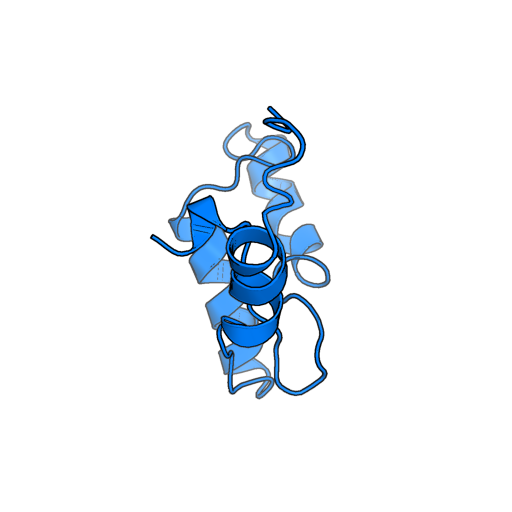 O . ILE A 1 71 ? -7.472 8.795 23.794 1.00 67.50 71 ILE A O 1
ATOM 574 N N . ASN A 1 72 ? -6.218 7.132 22.961 1.00 68.31 72 ASN A N 1
ATOM 575 C CA . ASN A 1 72 ? -5.609 6.734 24.233 1.00 68.31 72 ASN A CA 1
ATOM 576 C C . ASN A 1 72 ? -4.418 7.620 24.656 1.00 68.31 72 ASN A C 1
ATOM 578 O O . ASN A 1 72 ? -3.736 7.304 25.628 1.00 68.31 72 ASN A O 1
ATOM 582 N N . GLY A 1 73 ? -4.157 8.728 23.950 1.00 62.75 73 GLY A N 1
ATOM 583 C CA . GLY A 1 73 ? -3.098 9.684 24.293 1.00 62.75 73 GLY A CA 1
ATOM 584 C C . GLY A 1 73 ? -1.689 9.282 23.841 1.00 62.75 73 GLY A C 1
ATOM 585 O O . GLY A 1 73 ? -0.734 10.015 24.093 1.00 62.75 73 GLY A O 1
ATOM 586 N N . ASP A 1 74 ? -1.537 8.169 23.119 1.00 59.53 74 ASP A N 1
ATOM 587 C CA . ASP A 1 74 ? -0.253 7.675 22.613 1.00 59.53 74 ASP A CA 1
ATOM 588 C C . ASP A 1 74 ? 0.100 8.284 21.240 1.00 59.53 74 ASP A C 1
ATOM 590 O O . ASP A 1 74 ? 0.488 7.583 20.304 1.00 59.53 74 ASP A O 1
ATOM 594 N N . PHE A 1 75 ? 0.075 9.618 21.114 1.00 57.84 75 PHE A N 1
ATOM 595 C CA . PHE A 1 75 ? 0.791 10.322 20.032 1.00 57.84 75 PHE A CA 1
ATOM 596 C C . PHE A 1 75 ? 2.309 10.282 20.281 1.00 57.84 75 PHE A C 1
ATOM 598 O O . PHE A 1 75 ? 2.996 11.306 20.258 1.00 57.84 75 PHE A O 1
ATOM 605 N N . LYS A 1 76 ? 2.852 9.104 20.605 1.00 53.91 76 LYS A N 1
ATOM 606 C CA . LYS A 1 76 ? 4.264 8.936 20.931 1.00 53.91 76 LYS A CA 1
ATOM 607 C C . LYS A 1 76 ? 5.100 9.087 19.666 1.00 53.91 76 LYS A C 1
ATOM 609 O O . LYS A 1 76 ? 5.367 8.133 18.946 1.00 53.91 76 LYS A O 1
ATOM 614 N N . SER A 1 77 ? 5.551 10.326 19.493 1.00 46.69 77 SER A N 1
ATOM 615 C CA . SER A 1 77 ? 6.578 10.840 18.586 1.00 46.69 77 SER A CA 1
ATOM 616 C C . SER A 1 77 ? 6.261 10.811 17.082 1.00 46.69 77 SER A C 1
ATOM 618 O O . SER A 1 77 ? 5.705 9.839 16.568 1.00 46.69 77 SER A O 1
ATOM 620 N N . PRO A 1 78 ? 6.627 11.872 16.339 1.00 44.78 78 PRO A N 1
ATOM 621 C CA . PRO A 1 78 ? 6.574 11.831 14.893 1.00 44.78 78 PRO A CA 1
ATOM 622 C C . PRO A 1 78 ? 7.676 10.889 14.389 1.00 44.78 78 PRO A C 1
ATOM 624 O O . PRO A 1 78 ? 8.857 11.203 14.472 1.00 44.78 78 PRO A O 1
ATOM 627 N N . LEU A 1 79 ? 7.278 9.730 13.864 1.00 44.66 79 LEU A N 1
ATOM 628 C CA . LEU A 1 79 ? 8.128 8.871 13.035 1.00 44.66 79 LEU A CA 1
ATOM 629 C C . LEU A 1 79 ? 8.223 9.500 11.631 1.00 44.66 79 LEU A C 1
ATOM 631 O O . LEU A 1 79 ? 7.590 9.010 10.687 1.00 44.66 79 LEU A O 1
ATOM 635 N N . TRP A 1 80 ? 8.887 10.655 11.523 1.00 49.28 80 TRP A N 1
ATOM 636 C CA . TRP A 1 80 ? 9.491 11.078 10.256 1.00 49.28 80 TRP A CA 1
ATOM 637 C C . TRP A 1 80 ? 10.890 10.482 10.149 1.00 49.28 80 TRP A C 1
ATOM 639 O O . TRP A 1 80 ? 11.564 10.366 11.196 1.00 49.28 80 TRP A O 1
#

Foldseek 3Di:
DLVVLVWAWAFPVRDRLCVVCVVVCVVVVVVVNDDDPRDPPVRVVVSVVVCVVVVRDDTHTPVVVSVVCVVVVNPPDPPD